Protein AF-B5AMY1-F1 (afdb_monomer_lite)

Foldseek 3Di:
DPPPQQDVVNLVVLVVVLVVLVVVLVVVPDDPVVNVVSVVVSVVSVVVSVVNVCSLVCVCVVDVVVVVVNDDDD

Organism: Vibrio cholerae serotype O1 biovar El Tor (NCBI:txid686)

pLDDT: mean 84.27, std 17.74, range [35.94, 97.88]

Secondary structure (DSSP, 8-state):
---PPP-HHHHHHHHHHHHHHHHHHHH--S-HHHHHHHHHHHHHHHHHHHHHHHHHHHHHHH-HHHHTTTSPP-

Radiu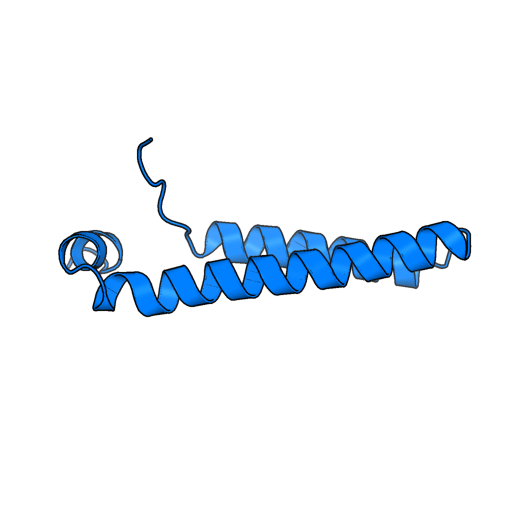s of gyration: 16.58 Å; chains: 1; bounding box: 45×27×44 Å

Structure (mmCIF, N/CA/C/O backbone):
data_AF-B5AMY1-F1
#
_entry.id   AF-B5AMY1-F1
#
loop_
_atom_site.group_PDB
_atom_site.id
_atom_site.type_symbol
_atom_site.label_atom_id
_atom_site.label_alt_id
_atom_site.label_comp_id
_atom_site.label_asym_id
_atom_site.label_entity_id
_atom_site.label_seq_id
_atom_site.pdbx_PDB_ins_code
_atom_site.Cartn_x
_atom_site.Cartn_y
_atom_site.Cartn_z
_atom_site.occupancy
_atom_site.B_iso_or_equiv
_atom_site.auth_seq_id
_atom_site.auth_comp_id
_atom_site.auth_asym_id
_atom_site.auth_atom_id
_atom_site.pdbx_PDB_model_num
ATOM 1 N N . MET A 1 1 ? -6.589 20.459 16.316 1.00 35.94 1 MET A N 1
ATOM 2 C CA . MET A 1 1 ? -6.845 19.514 15.207 1.00 35.94 1 MET A CA 1
ATOM 3 C C . MET A 1 1 ? -7.894 18.527 15.675 1.00 35.94 1 MET A C 1
ATOM 5 O O . MET A 1 1 ? -7.663 17.866 16.676 1.00 35.94 1 MET A O 1
ATOM 9 N N . SER A 1 2 ? -9.052 18.476 15.018 1.00 42.44 2 SER A N 1
ATOM 10 C CA . SER A 1 2 ? -10.007 17.383 15.226 1.00 42.44 2 SER A CA 1
ATOM 11 C C . SER A 1 2 ? -9.340 16.097 14.741 1.00 42.44 2 SER A C 1
ATOM 13 O O . SER A 1 2 ? -8.977 16.031 13.568 1.00 42.44 2 SER A O 1
ATOM 15 N N . LEU A 1 3 ? -9.129 15.107 15.616 1.00 55.84 3 LEU A N 1
ATOM 16 C CA . LEU A 1 3 ? -8.727 13.771 15.173 1.00 55.84 3 LEU A CA 1
ATOM 17 C C . LEU A 1 3 ? -9.889 13.208 14.352 1.00 55.84 3 LEU A C 1
ATOM 19 O O . LEU A 1 3 ? -10.913 12.828 14.916 1.00 55.84 3 LEU A O 1
ATOM 23 N N . LYS A 1 4 ? -9.762 13.200 13.024 1.00 64.75 4 LYS A N 1
ATOM 24 C CA . LYS A 1 4 ? -10.669 12.426 12.179 1.00 64.75 4 LYS A CA 1
ATOM 25 C C . LYS A 1 4 ? -10.324 10.950 12.428 1.00 64.75 4 LYS A C 1
ATOM 27 O O . LYS A 1 4 ? -9.170 10.584 12.209 1.00 64.75 4 LYS A O 1
ATOM 32 N N . PRO A 1 5 ? -11.244 10.131 12.960 1.00 74.56 5 PRO A N 1
ATOM 33 C CA . PRO A 1 5 ? -10.953 8.728 13.203 1.00 74.56 5 PRO A CA 1
ATOM 34 C C . PRO A 1 5 ? -10.744 8.020 11.865 1.00 74.56 5 PRO A C 1
ATOM 36 O O . PRO A 1 5 ? -11.480 8.274 10.911 1.00 74.56 5 PRO A O 1
ATOM 39 N N . TYR A 1 6 ? -9.747 7.140 11.811 1.00 83.94 6 TYR A 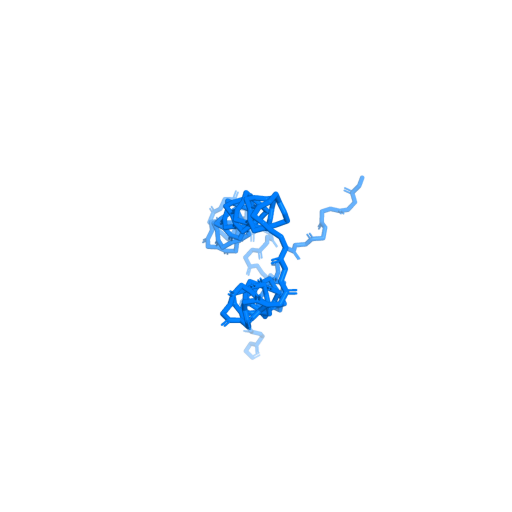N 1
ATOM 40 C CA . TYR A 1 6 ? -9.614 6.215 10.696 1.00 83.94 6 TYR A CA 1
ATOM 41 C C . TYR A 1 6 ? -10.791 5.237 10.669 1.00 83.94 6 TYR A C 1
ATOM 43 O O . TYR A 1 6 ? -11.302 4.822 11.714 1.00 83.94 6 TYR A O 1
ATOM 51 N N . THR A 1 7 ? -11.193 4.853 9.468 1.00 87.94 7 THR A N 1
ATOM 52 C CA . THR A 1 7 ? -12.333 3.990 9.168 1.00 87.94 7 THR A CA 1
ATOM 53 C C . THR A 1 7 ? -11.898 2.785 8.334 1.00 87.94 7 THR A C 1
ATOM 55 O O . THR A 1 7 ? -10.795 2.743 7.790 1.00 87.94 7 THR A O 1
ATOM 58 N N . LEU A 1 8 ? -12.785 1.795 8.186 1.00 90.06 8 LEU A N 1
ATOM 59 C CA . LEU A 1 8 ? -12.538 0.667 7.280 1.00 90.06 8 LEU A CA 1
ATOM 60 C C . LEU A 1 8 ? -12.427 1.095 5.807 1.00 90.06 8 LEU A C 1
ATOM 62 O O . LEU A 1 8 ? -11.810 0.374 5.029 1.00 90.06 8 LEU A O 1
ATOM 66 N N . MET A 1 9 ? -12.972 2.257 5.428 1.00 91.88 9 MET A N 1
ATOM 67 C CA . MET A 1 9 ? -12.784 2.800 4.080 1.00 91.88 9 MET A CA 1
ATOM 68 C C . MET A 1 9 ? -11.325 3.208 3.853 1.00 91.88 9 MET A C 1
ATOM 70 O O . MET A 1 9 ? -10.751 2.853 2.835 1.00 91.88 9 MET A O 1
ATOM 74 N N . ASP A 1 10 ? -10.681 3.836 4.844 1.00 91.81 10 ASP A N 1
ATOM 75 C CA . ASP A 1 10 ? -9.265 4.222 4.743 1.00 91.81 10 ASP A CA 1
ATOM 76 C C . ASP A 1 10 ? -8.343 2.989 4.601 1.00 91.81 10 ASP A C 1
ATOM 78 O O . ASP A 1 10 ? -7.308 3.037 3.932 1.00 91.81 10 ASP A O 1
ATOM 82 N N . VAL A 1 11 ? -8.735 1.857 5.205 1.00 94.50 11 VAL A N 1
ATOM 83 C CA . VAL A 1 11 ? -8.075 0.548 5.027 1.00 94.50 11 VAL A CA 1
ATOM 84 C C . VAL A 1 11 ? -8.269 0.026 3.605 1.00 94.50 11 VAL A C 1
ATOM 86 O O . VAL A 1 11 ? -7.306 -0.436 2.994 1.00 94.50 11 VAL A O 1
ATOM 89 N N . TYR A 1 12 ? -9.498 0.083 3.089 1.00 95.62 12 TYR A N 1
ATOM 90 C CA . TYR A 1 12 ? -9.828 -0.367 1.738 1.00 95.62 12 TYR A CA 1
ATOM 91 C C . TYR A 1 12 ? -9.047 0.420 0.679 1.00 95.62 12 TYR A C 1
ATOM 93 O O . TYR A 1 12 ? -8.352 -0.192 -0.131 1.00 95.62 12 TYR A O 1
ATOM 101 N N . ASP A 1 13 ? -9.071 1.752 0.754 1.00 95.44 13 ASP A N 1
ATOM 102 C CA . ASP A 1 13 ? -8.365 2.638 -0.180 1.00 95.44 13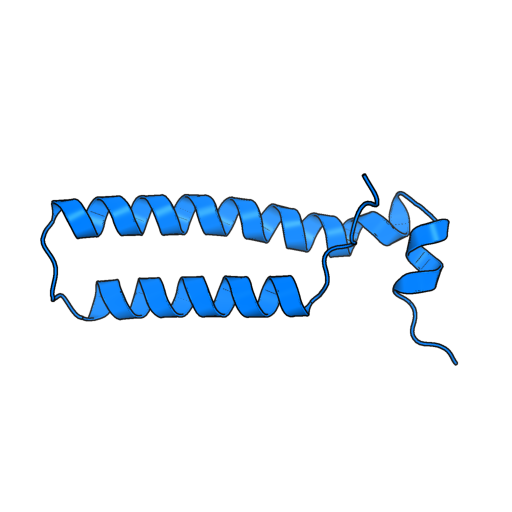 ASP A CA 1
ATOM 103 C C . ASP A 1 13 ? -6.851 2.360 -0.167 1.00 95.44 13 ASP A C 1
ATOM 105 O O . ASP A 1 13 ? -6.202 2.250 -1.208 1.00 95.44 13 ASP A O 1
ATOM 109 N N . SER A 1 14 ? -6.281 2.144 1.024 1.00 96.00 14 SER A N 1
ATOM 110 C CA . SER A 1 14 ? -4.860 1.809 1.175 1.00 96.00 14 SER A CA 1
ATOM 111 C C . SER A 1 14 ? -4.494 0.449 0.566 1.00 96.00 14 SER A C 1
ATOM 113 O O . SER A 1 14 ? -3.407 0.296 0.003 1.00 96.00 14 SER A O 1
ATOM 115 N N . LEU A 1 15 ? -5.377 -0.550 0.675 1.00 97.38 15 LEU A N 1
ATOM 116 C CA . LEU A 1 15 ? -5.187 -1.868 0.061 1.00 97.38 15 LEU A CA 1
ATOM 117 C C . LEU A 1 15 ? -5.316 -1.811 -1.465 1.00 97.38 15 LEU A C 1
ATOM 119 O O . LEU A 1 15 ? -4.561 -2.494 -2.161 1.00 97.38 15 LEU A O 1
ATOM 123 N N . GLU A 1 16 ? -6.237 -1.000 -1.984 1.00 97.88 16 GLU A N 1
ATOM 124 C CA . GLU A 1 16 ? -6.391 -0.770 -3.421 1.00 97.88 16 GLU A CA 1
ATOM 125 C C . GLU A 1 16 ? -5.127 -0.134 -4.015 1.00 97.88 16 GLU A C 1
ATOM 127 O O . GLU A 1 16 ? -4.595 -0.636 -5.011 1.00 97.88 16 GLU A O 1
ATOM 132 N N . ASP A 1 17 ? -4.571 0.882 -3.352 1.00 96.88 17 ASP A N 1
ATOM 133 C CA . ASP A 1 17 ? -3.290 1.490 -3.725 1.00 96.88 17 ASP A CA 1
ATOM 134 C C . ASP A 1 17 ? -2.150 0.462 -3.774 1.00 96.88 17 ASP A C 1
ATOM 136 O O . ASP A 1 17 ? -1.402 0.402 -4.755 1.00 96.88 17 ASP A O 1
ATOM 140 N N . LEU A 1 18 ? -2.018 -0.372 -2.736 1.00 97.81 18 LEU A N 1
ATOM 141 C CA . LEU A 1 18 ? -0.996 -1.423 -2.679 1.00 97.81 18 LEU A CA 1
ATOM 142 C C . LEU A 1 18 ? -1.158 -2.436 -3.818 1.00 97.81 18 LEU A C 1
ATOM 144 O O . LEU A 1 18 ? -0.171 -2.827 -4.448 1.00 97.81 18 LEU A O 1
ATOM 148 N N . ASN A 1 19 ? -2.395 -2.838 -4.118 1.00 97.75 19 ASN A N 1
ATOM 149 C CA . ASN A 1 19 ? -2.686 -3.729 -5.236 1.00 97.75 19 ASN A CA 1
ATOM 150 C C . ASN A 1 19 ? -2.299 -3.087 -6.579 1.00 97.75 19 ASN A C 1
ATOM 152 O O . ASN A 1 19 ? -1.655 -3.734 -7.405 1.00 97.75 19 ASN A O 1
ATOM 156 N N . ASN A 1 20 ? -2.613 -1.808 -6.783 1.00 97.12 20 ASN A N 1
ATOM 157 C CA . ASN A 1 20 ? -2.243 -1.076 -7.995 1.00 97.12 20 ASN A CA 1
ATOM 158 C C . ASN A 1 20 ? -0.719 -0.985 -8.170 1.00 97.12 20 ASN A C 1
ATOM 160 O O . ASN A 1 20 ? -0.211 -1.210 -9.271 1.00 97.12 20 ASN A O 1
ATOM 164 N N . MET A 1 21 ? 0.029 -0.746 -7.089 1.00 96.62 21 MET A N 1
ATOM 165 C CA . MET A 1 21 ? 1.498 -0.753 -7.117 1.00 96.62 21 MET A CA 1
ATOM 166 C C . MET A 1 21 ? 2.064 -2.138 -7.444 1.00 96.62 21 MET A C 1
ATOM 168 O O . MET A 1 21 ? 2.976 -2.259 -8.264 1.00 96.62 21 MET A O 1
ATOM 172 N N . ALA A 1 22 ? 1.501 -3.197 -6.861 1.00 96.06 22 ALA A N 1
ATOM 173 C CA . ALA A 1 22 ? 1.902 -4.567 -7.167 1.00 96.06 22 ALA A CA 1
ATOM 174 C C . ALA A 1 22 ? 1.604 -4.939 -8.631 1.00 96.06 22 ALA A C 1
ATOM 176 O O . ALA A 1 22 ? 2.421 -5.590 -9.283 1.00 96.06 22 ALA A O 1
ATOM 177 N N . LEU A 1 23 ? 0.467 -4.496 -9.178 1.00 96.69 23 LEU A N 1
ATOM 178 C CA . LEU A 1 23 ? 0.125 -4.675 -10.591 1.00 96.69 23 LEU A CA 1
ATOM 179 C C . LEU A 1 23 ? 1.082 -3.913 -11.512 1.00 96.69 23 LEU A C 1
ATOM 181 O O . LEU A 1 23 ? 1.508 -4.468 -12.527 1.00 96.69 23 LEU A O 1
ATOM 185 N N . TYR A 1 24 ? 1.461 -2.688 -11.143 1.00 95.94 24 TYR A N 1
ATOM 186 C CA . TYR A 1 24 ? 2.475 -1.919 -11.861 1.00 95.94 24 TYR A CA 1
ATOM 187 C C . TYR A 1 24 ? 3.817 -2.661 -11.887 1.00 95.94 24 TYR A C 1
ATOM 189 O O . TYR A 1 24 ? 4.369 -2.869 -12.968 1.00 95.94 24 TYR A O 1
ATOM 197 N N . LEU A 1 25 ? 4.287 -3.168 -10.741 1.00 95.56 25 LEU A N 1
ATOM 198 C CA . LEU A 1 25 ? 5.496 -3.996 -10.676 1.00 95.56 25 LEU A CA 1
ATOM 199 C C . LEU A 1 25 ? 5.358 -5.304 -11.475 1.00 95.56 25 LEU A C 1
ATOM 201 O O . LEU A 1 25 ? 6.293 -5.759 -12.120 1.00 95.56 25 LEU A O 1
ATOM 205 N N . ARG A 1 26 ? 4.176 -5.918 -11.525 1.00 95.38 26 ARG A N 1
ATOM 206 C CA . ARG A 1 26 ? 3.980 -7.124 -12.345 1.00 95.38 26 ARG A CA 1
ATOM 207 C C . ARG A 1 26 ? 4.052 -6.842 -13.849 1.00 95.38 26 ARG A C 1
ATOM 209 O O . ARG A 1 26 ? 4.330 -7.756 -14.618 1.00 95.38 26 ARG A O 1
ATOM 216 N N . SER A 1 27 ? 3.783 -5.609 -14.280 1.00 95.38 27 SER A N 1
ATOM 217 C CA . SER A 1 27 ? 3.777 -5.252 -15.704 1.00 95.38 27 SER A CA 1
ATOM 218 C C . SER A 1 27 ? 5.160 -5.329 -16.359 1.00 95.38 27 SER A C 1
ATOM 220 O O . SER A 1 27 ? 5.241 -5.503 -17.572 1.00 95.38 27 SER A O 1
ATOM 222 N N . GLY A 1 28 ? 6.236 -5.174 -15.578 1.00 92.75 28 GLY A N 1
ATOM 223 C CA . GLY A 1 28 ? 7.611 -5.090 -16.080 1.00 92.75 28 GLY A CA 1
ATOM 224 C C . GLY A 1 28 ? 7.918 -3.841 -16.920 1.00 92.75 28 GLY A C 1
ATOM 225 O O . GLY A 1 28 ? 9.020 -3.725 -17.448 1.00 92.75 28 GLY A O 1
ATOM 226 N N . ALA A 1 29 ? 6.974 -2.905 -17.067 1.00 92.31 29 ALA A N 1
ATOM 227 C CA . ALA A 1 29 ? 7.113 -1.708 -17.898 1.00 92.31 29 ALA A CA 1
ATOM 228 C C . ALA A 1 29 ? 7.770 -0.538 -17.133 1.00 92.31 29 ALA A C 1
ATOM 230 O O . ALA A 1 29 ? 7.201 0.550 -17.027 1.00 92.31 29 ALA A O 1
ATOM 231 N N . TYR A 1 30 ? 8.953 -0.771 -16.560 1.00 93.88 30 TYR A N 1
ATOM 232 C CA . TYR A 1 30 ? 9.689 0.194 -15.735 1.00 93.88 30 TYR A CA 1
ATOM 233 C C . TYR A 1 30 ? 11.198 -0.090 -15.736 1.00 93.88 30 TYR A C 1
ATOM 235 O O . TYR A 1 30 ? 11.645 -1.146 -16.176 1.00 93.88 30 TYR A O 1
ATOM 243 N N . THR A 1 31 ? 11.994 0.855 -15.232 1.00 96.44 31 THR A N 1
ATOM 244 C CA . THR A 1 31 ? 13.433 0.659 -14.991 1.00 96.44 31 THR A CA 1
ATOM 245 C C . THR A 1 31 ? 13.682 0.044 -13.615 1.00 96.44 31 THR A C 1
ATOM 247 O O . THR A 1 31 ? 12.861 0.194 -12.709 1.00 96.44 31 THR A O 1
ATOM 250 N N . ASP A 1 32 ? 14.843 -0.582 -13.416 1.00 96.00 32 ASP A N 1
ATOM 251 C CA . ASP A 1 32 ? 15.214 -1.163 -12.117 1.00 96.00 32 ASP A CA 1
ATOM 252 C C . ASP A 1 32 ? 15.169 -0.138 -10.974 1.00 96.00 32 ASP A C 1
ATOM 254 O O . ASP A 1 32 ? 14.728 -0.460 -9.872 1.00 96.00 32 ASP A O 1
ATOM 258 N N . GLU A 1 33 ? 15.571 1.108 -11.239 1.00 97.56 33 GLU A N 1
ATOM 259 C CA . GLU A 1 33 ? 15.504 2.202 -10.265 1.00 97.56 33 GLU A CA 1
ATOM 260 C C . GLU A 1 33 ? 14.061 2.477 -9.822 1.00 97.56 33 GLU A C 1
ATOM 262 O O . GLU A 1 33 ? 13.777 2.529 -8.624 1.00 97.56 33 GLU A O 1
ATOM 267 N N . ILE A 1 34 ? 13.134 2.583 -10.779 1.00 97.19 34 ILE A N 1
ATOM 268 C CA . ILE A 1 34 ? 11.711 2.783 -10.487 1.00 97.19 34 ILE A CA 1
ATOM 269 C C . ILE A 1 34 ? 11.142 1.572 -9.741 1.00 97.19 34 ILE A C 1
ATOM 271 O O . ILE A 1 34 ? 10.376 1.743 -8.794 1.00 97.19 34 ILE A O 1
ATOM 275 N N . ALA A 1 35 ? 11.558 0.354 -10.098 1.00 97.12 35 ALA A N 1
ATOM 276 C CA . ALA A 1 35 ? 11.152 -0.859 -9.394 1.00 97.12 35 ALA A CA 1
ATOM 277 C C . ALA A 1 35 ? 11.515 -0.797 -7.903 1.00 97.12 35 ALA A C 1
ATOM 279 O O . ALA A 1 35 ? 10.667 -1.054 -7.048 1.00 97.12 35 ALA A O 1
ATOM 280 N N . HIS A 1 36 ? 12.758 -0.414 -7.593 1.00 97.44 36 HIS A N 1
ATOM 281 C CA . HIS A 1 36 ? 13.245 -0.296 -6.217 1.00 97.44 36 HIS A CA 1
ATOM 282 C C . HIS A 1 36 ? 12.510 0.805 -5.448 1.00 97.44 36 HIS A C 1
ATOM 284 O O . HIS A 1 36 ? 12.133 0.607 -4.294 1.00 97.44 36 HIS A O 1
ATOM 290 N N . GLN A 1 37 ? 12.253 1.952 -6.081 1.00 97.62 37 GLN A N 1
ATOM 291 C CA . GLN A 1 37 ? 11.491 3.037 -5.458 1.00 97.62 37 GLN A CA 1
ATOM 292 C C . GLN A 1 37 ? 10.057 2.609 -5.123 1.00 97.62 37 GLN A C 1
ATOM 294 O O . GLN A 1 37 ? 9.588 2.855 -4.013 1.00 97.62 37 GLN A O 1
ATOM 299 N N . VAL A 1 38 ? 9.374 1.925 -6.045 1.00 97.12 38 VAL A N 1
ATOM 300 C CA . VAL A 1 38 ? 8.009 1.429 -5.813 1.00 97.12 38 VAL A CA 1
ATOM 301 C C . VAL A 1 38 ? 7.991 0.340 -4.737 1.00 97.12 38 VAL A C 1
ATOM 303 O O . VAL A 1 38 ? 7.087 0.332 -3.907 1.00 97.12 38 VAL A O 1
ATOM 306 N N . GLN A 1 39 ? 8.99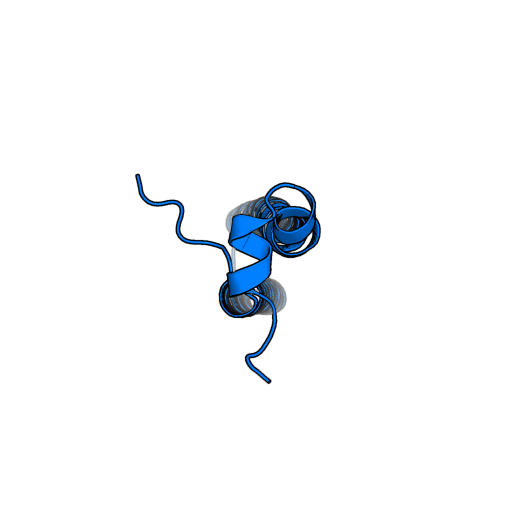3 -0.542 -4.688 1.00 97.19 39 GLN A N 1
ATOM 307 C CA . GLN A 1 39 ? 9.122 -1.528 -3.607 1.00 97.19 39 GLN A CA 1
ATOM 308 C C . GLN A 1 39 ? 9.273 -0.863 -2.232 1.00 97.19 39 GLN A C 1
ATOM 310 O O . GLN A 1 39 ? 8.597 -1.268 -1.288 1.00 97.19 39 GLN A O 1
ATOM 315 N N . ASN A 1 40 ? 10.096 0.184 -2.121 1.00 97.69 40 ASN A N 1
ATOM 316 C CA . ASN A 1 40 ? 10.226 0.947 -0.877 1.00 97.69 40 ASN A CA 1
ATOM 317 C C . ASN A 1 40 ? 8.900 1.615 -0.489 1.00 97.69 40 ASN A C 1
ATOM 319 O O . ASN A 1 40 ? 8.466 1.501 0.654 1.00 97.69 40 ASN A O 1
ATOM 323 N N . LEU A 1 41 ? 8.208 2.224 -1.456 1.00 97.19 41 LEU A N 1
ATOM 324 C CA . LEU A 1 41 ? 6.909 2.853 -1.222 1.00 97.19 41 LEU A CA 1
ATOM 325 C C . LEU A 1 41 ? 5.843 1.846 -0.754 1.00 97.19 41 LEU A C 1
ATOM 327 O O . LEU A 1 41 ? 5.020 2.174 0.099 1.00 97.19 41 LEU A O 1
ATOM 331 N N . ILE A 1 42 ? 5.863 0.618 -1.282 1.00 97.88 42 ILE A N 1
ATOM 332 C CA . ILE A 1 42 ? 5.003 -0.478 -0.815 1.00 97.88 42 ILE A CA 1
ATOM 333 C C . ILE A 1 42 ? 5.294 -0.794 0.657 1.00 97.88 42 ILE A C 1
ATOM 335 O O . ILE A 1 42 ? 4.354 -0.925 1.441 1.00 97.88 42 ILE A O 1
ATOM 339 N N . CYS A 1 43 ? 6.567 -0.898 1.048 1.00 97.62 43 CYS A N 1
ATOM 340 C CA . CYS A 1 43 ? 6.951 -1.147 2.440 1.00 97.62 43 CYS A CA 1
ATOM 341 C C . CYS A 1 43 ? 6.439 -0.045 3.379 1.00 97.62 43 CYS A C 1
ATOM 343 O O . CYS A 1 43 ? 5.828 -0.361 4.401 1.00 97.62 43 CYS A O 1
ATOM 345 N N . ASP A 1 44 ? 6.618 1.223 3.006 1.00 97.38 44 ASP A N 1
ATOM 346 C CA . ASP A 1 44 ? 6.148 2.366 3.797 1.00 97.38 44 ASP A CA 1
ATOM 347 C C . ASP A 1 44 ? 4.618 2.349 3.943 1.00 97.38 44 ASP A C 1
ATOM 349 O O . ASP A 1 44 ? 4.090 2.417 5.055 1.00 97.38 44 ASP A O 1
ATOM 353 N N . LYS A 1 45 ? 3.887 2.125 2.842 1.00 96.56 45 LYS A N 1
ATOM 354 C CA . LYS A 1 45 ? 2.418 2.012 2.872 1.00 96.56 45 LYS A CA 1
ATOM 355 C C . LYS A 1 45 ? 1.920 0.835 3.712 1.00 96.56 45 LYS A C 1
ATOM 357 O O . LYS A 1 45 ? 0.859 0.938 4.326 1.00 96.56 45 LYS A O 1
ATOM 362 N N . ILE A 1 46 ? 2.648 -0.283 3.762 1.00 97.62 46 ILE A N 1
ATOM 363 C CA . ILE A 1 46 ? 2.299 -1.414 4.637 1.00 97.62 46 ILE A CA 1
ATOM 364 C C . ILE A 1 46 ? 2.411 -1.008 6.111 1.00 97.62 46 ILE A C 1
ATOM 366 O O . ILE A 1 46 ? 1.538 -1.370 6.903 1.00 97.62 46 ILE A O 1
ATOM 370 N N . ILE A 1 47 ? 3.447 -0.253 6.487 1.00 96.94 47 ILE A N 1
ATOM 371 C CA . ILE A 1 47 ? 3.622 0.250 7.858 1.00 96.94 47 ILE A CA 1
ATOM 372 C C . ILE A 1 47 ? 2.470 1.196 8.224 1.00 96.94 47 ILE A C 1
ATOM 374 O O . ILE A 1 47 ? 1.857 1.038 9.285 1.00 96.94 47 ILE A O 1
ATOM 378 N N . ASP A 1 48 ? 2.116 2.116 7.327 1.00 94.94 48 ASP A N 1
ATOM 379 C CA . ASP A 1 48 ? 0.995 3.039 7.532 1.00 94.94 48 ASP A CA 1
ATOM 380 C C . ASP A 1 48 ? -0.332 2.287 7.703 1.00 94.94 48 ASP A C 1
ATOM 382 O O . ASP A 1 48 ? -1.078 2.530 8.658 1.00 94.94 48 ASP A O 1
ATOM 386 N N . LEU A 1 49 ? -0.600 1.304 6.838 1.00 96.19 49 LEU A N 1
ATOM 387 C CA . LEU A 1 49 ? -1.797 0.468 6.910 1.00 96.19 49 LEU A CA 1
ATOM 388 C C . LEU A 1 49 ? -1.880 -0.306 8.233 1.00 96.19 49 LEU A C 1
ATOM 390 O O . LEU A 1 49 ? -2.952 -0.392 8.838 1.00 96.19 49 LEU A O 1
ATOM 394 N N . GLN A 1 50 ? -0.761 -0.842 8.723 1.00 94.94 50 GLN A N 1
ATOM 395 C CA . GLN A 1 50 ? -0.710 -1.476 10.043 1.00 94.94 50 GLN A CA 1
ATOM 396 C C . GLN A 1 50 ? -1.055 -0.481 11.158 1.00 94.94 50 GLN A C 1
ATOM 398 O O . GLN A 1 50 ? -1.763 -0.844 12.102 1.00 94.94 50 GLN A O 1
ATOM 403 N N . GLY A 1 51 ? -0.608 0.771 11.045 1.00 91.88 51 GLY A N 1
ATOM 404 C CA . GLY A 1 51 ? -0.983 1.860 11.948 1.00 91.88 51 GLY A CA 1
ATOM 405 C C . GLY A 1 51 ? -2.489 2.129 11.948 1.00 91.88 51 GLY A C 1
ATOM 406 O O . GLY A 1 51 ? -3.105 2.171 13.016 1.00 91.88 51 GLY A O 1
ATOM 407 N N . ILE A 1 52 ? -3.095 2.225 10.763 1.00 91.62 52 ILE A N 1
ATOM 408 C CA . ILE A 1 52 ? -4.539 2.434 10.573 1.00 91.62 52 ILE A CA 1
ATOM 409 C C . ILE A 1 52 ? -5.342 1.280 11.188 1.00 91.62 52 ILE A C 1
ATOM 411 O O . ILE A 1 52 ? -6.243 1.506 12.000 1.00 91.62 52 ILE A O 1
ATOM 415 N N . VAL A 1 53 ? -4.992 0.032 10.866 1.00 92.88 53 VAL A N 1
ATOM 416 C CA . VAL A 1 53 ? -5.674 -1.161 11.398 1.00 92.88 53 VAL A CA 1
ATOM 417 C C . VAL A 1 53 ? -5.540 -1.234 12.919 1.00 92.88 53 VAL A C 1
ATOM 419 O O . VAL A 1 53 ? -6.519 -1.511 13.616 1.00 92.88 53 VAL A O 1
ATOM 422 N N . ASN A 1 54 ? -4.354 -0.945 13.459 1.00 90.62 54 ASN A N 1
ATOM 423 C CA . ASN A 1 54 ? -4.146 -0.900 14.904 1.00 90.62 54 ASN A CA 1
ATOM 424 C C . ASN A 1 54 ? -4.974 0.204 15.563 1.00 90.62 54 ASN A C 1
ATOM 426 O O . ASN A 1 54 ? -5.550 -0.040 16.623 1.00 90.62 54 ASN A O 1
ATOM 430 N N . PHE A 1 55 ? -5.084 1.383 14.946 1.00 87.44 55 PHE A N 1
ATOM 431 C CA . PHE A 1 55 ? -5.945 2.451 15.444 1.00 87.44 55 PHE A CA 1
ATOM 432 C C . PHE A 1 55 ? -7.406 2.000 15.494 1.00 87.44 55 PHE A C 1
ATOM 434 O O . PHE A 1 55 ? -8.040 2.118 16.540 1.00 87.44 55 PHE A O 1
ATOM 441 N N . ILE A 1 56 ? -7.936 1.427 14.412 1.00 87.12 56 ILE A N 1
ATOM 442 C CA . ILE A 1 56 ? -9.325 0.942 14.362 1.00 87.12 56 ILE A CA 1
ATOM 443 C C . ILE A 1 56 ? -9.558 -0.135 15.429 1.00 87.12 56 ILE A C 1
ATOM 445 O O . ILE A 1 56 ? -10.558 -0.094 16.141 1.00 87.12 56 ILE A O 1
ATOM 449 N N . ARG A 1 57 ? -8.610 -1.064 15.599 1.00 86.38 57 ARG A N 1
ATOM 450 C CA . ARG A 1 57 ? -8.718 -2.159 16.573 1.00 86.38 57 ARG A CA 1
ATOM 451 C C . ARG A 1 57 ? -8.630 -1.685 18.025 1.00 86.38 57 ARG A C 1
ATOM 453 O O . ARG A 1 57 ? -9.341 -2.204 18.879 1.00 86.38 57 ARG A O 1
ATOM 460 N N . LEU A 1 58 ? -7.718 -0.761 18.329 1.00 84.69 58 LEU A N 1
ATOM 461 C CA . LEU A 1 58 ? -7.382 -0.384 19.706 1.00 84.69 58 LEU A CA 1
ATOM 462 C C . LEU A 1 58 ? -8.138 0.858 20.189 1.00 84.69 58 LEU A C 1
ATOM 464 O O . LEU A 1 58 ? -8.407 0.968 21.387 1.00 84.69 58 LEU A O 1
ATOM 468 N N . SER A 1 59 ? -8.512 1.777 19.296 1.00 79.25 59 SER A N 1
ATOM 469 C CA . SER A 1 59 ? -9.155 3.043 19.676 1.00 79.25 59 SER A CA 1
ATOM 470 C C . SER A 1 59 ? -10.433 2.883 20.514 1.00 79.25 59 SER A C 1
ATOM 472 O O . SER A 1 59 ? -10.547 3.621 21.496 1.00 79.25 59 SER A O 1
ATOM 474 N N . PRO A 1 60 ? -11.330 1.897 20.279 1.00 72.25 60 PRO A N 1
ATOM 475 C CA . PRO A 1 60 ? -12.522 1.721 21.115 1.00 72.25 60 PRO A CA 1
ATOM 476 C C . PRO A 1 60 ? -12.191 1.279 22.549 1.00 72.25 60 PRO A C 1
ATOM 478 O O . PRO A 1 60 ? -12.949 1.548 23.479 1.00 72.25 60 PRO A O 1
ATOM 481 N N . SER A 1 61 ? -11.055 0.597 22.737 1.00 72.44 61 SER A N 1
ATOM 482 C CA . SER A 1 61 ? -10.590 0.116 24.046 1.00 72.44 61 SER A CA 1
ATOM 483 C C . SER A 1 61 ? -9.787 1.160 24.828 1.00 72.44 61 SER A C 1
ATOM 485 O O . SER A 1 61 ? -9.800 1.150 26.055 1.00 72.44 61 SER A O 1
ATOM 487 N N . LEU A 1 62 ? -9.116 2.076 24.123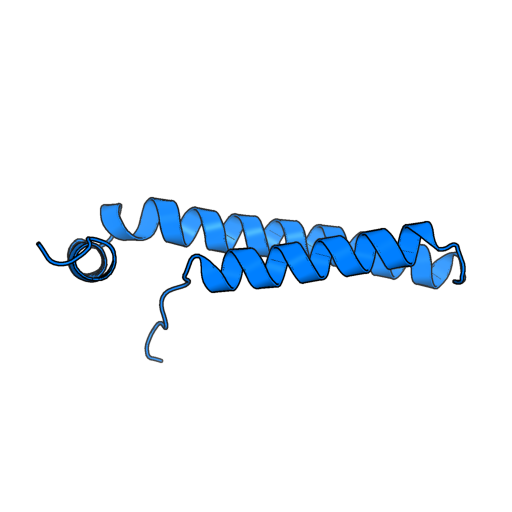 1.00 69.31 62 LEU A N 1
ATOM 488 C CA . LEU A 1 62 ? -8.268 3.115 24.714 1.00 69.31 62 LEU A CA 1
ATOM 489 C C . LEU A 1 62 ? -9.028 4.418 24.993 1.00 69.31 62 LEU A C 1
ATOM 491 O O . LEU A 1 62 ? -8.588 5.217 25.818 1.00 69.31 62 LEU A O 1
ATOM 495 N N . ASN A 1 63 ? -10.168 4.640 24.332 1.00 66.31 63 ASN A N 1
ATOM 496 C CA . ASN A 1 63 ? -11.026 5.791 24.581 1.00 66.31 63 ASN A CA 1
ATOM 497 C C . ASN A 1 63 ? -12.519 5.400 24.507 1.00 66.31 63 ASN A C 1
ATOM 499 O O . ASN A 1 63 ? -13.067 5.254 23.412 1.00 66.31 63 ASN A O 1
ATOM 503 N N . PRO A 1 64 ? -13.215 5.304 25.656 1.00 61.84 64 PRO A N 1
ATOM 504 C CA . PRO A 1 64 ? -14.635 4.953 25.716 1.00 61.84 64 PRO A CA 1
ATOM 505 C C . PRO A 1 64 ? -15.554 5.891 24.920 1.00 61.84 64 PRO A C 1
ATOM 507 O O . PRO A 1 64 ? -16.622 5.470 24.487 1.00 61.84 64 PRO A O 1
ATOM 510 N N . GLN A 1 65 ? -15.150 7.147 24.691 1.00 58.56 65 GLN A N 1
ATOM 511 C CA . GLN A 1 65 ? -15.927 8.110 23.897 1.00 58.56 65 GLN A CA 1
ATOM 512 C C . GLN A 1 65 ? -15.872 7.807 22.388 1.00 58.56 65 GLN A C 1
ATOM 514 O O . GLN A 1 65 ? -16.810 8.132 21.668 1.00 58.56 65 GLN A O 1
ATOM 519 N N . LEU A 1 66 ? -14.810 7.145 21.909 1.00 57.44 66 LEU A N 1
ATOM 520 C CA . LEU A 1 66 ? -14.688 6.651 20.526 1.00 57.44 66 LEU A CA 1
ATOM 521 C C . LEU A 1 66 ? -15.417 5.313 20.316 1.00 57.44 66 LEU A C 1
ATOM 523 O O . LEU A 1 66 ? -15.803 4.987 19.195 1.00 57.44 66 LEU A O 1
ATOM 527 N N . LYS A 1 67 ? -15.668 4.562 21.395 1.00 54.59 67 LYS A N 1
ATOM 528 C CA . LYS A 1 67 ? -16.461 3.326 21.369 1.00 54.59 67 LYS A CA 1
ATOM 529 C C . LYS A 1 67 ? -17.892 3.574 20.869 1.00 54.59 67 LYS A C 1
ATOM 531 O O . LYS A 1 67 ? -18.382 2.840 20.022 1.00 54.59 67 LYS A O 1
ATOM 536 N N . ALA A 1 68 ? -18.505 4.684 21.286 1.00 55.78 68 ALA A N 1
ATOM 537 C CA . ALA A 1 68 ? -19.848 5.088 20.856 1.00 55.78 68 ALA A CA 1
ATOM 538 C C . ALA A 1 68 ? -19.964 5.456 19.357 1.00 55.78 68 ALA A C 1
ATOM 540 O O . ALA A 1 68 ? -21.071 5.530 18.841 1.00 55.78 68 ALA A O 1
ATOM 541 N N . LEU A 1 69 ? -18.844 5.690 18.656 1.00 54.66 69 LEU A N 1
ATOM 542 C CA . LEU A 1 69 ? -18.808 5.999 17.216 1.00 54.66 69 LEU A CA 1
ATOM 543 C C . LEU A 1 69 ? -18.553 4.764 16.334 1.00 54.66 69 LEU A C 1
ATOM 545 O O . LEU A 1 69 ? -18.615 4.868 15.112 1.00 54.66 69 LEU A O 1
ATOM 549 N N . THR A 1 70 ? -18.216 3.621 16.938 1.00 52.66 70 THR A N 1
ATOM 550 C CA . THR A 1 70 ? -17.850 2.378 16.231 1.00 52.66 70 THR A CA 1
ATOM 551 C C . THR A 1 70 ? -18.858 1.249 16.440 1.00 52.66 70 THR A C 1
ATOM 553 O O . THR A 1 70 ? -18.821 0.262 15.708 1.00 52.66 70 THR A O 1
ATOM 556 N N . GLU A 1 71 ? -19.786 1.395 17.388 1.00 52.56 71 GLU A N 1
ATOM 557 C CA . GLU A 1 71 ? -20.927 0.494 17.546 1.00 52.56 71 GLU A CA 1
ATOM 558 C C . GLU A 1 71 ? -22.090 0.955 16.642 1.00 52.56 71 GLU A C 1
ATOM 560 O O . GLU A 1 71 ? -22.439 2.138 16.655 1.00 52.56 71 GLU A O 1
ATOM 565 N N . PRO A 1 72 ? -22.694 0.062 15.833 1.00 46.56 72 PRO A N 1
ATOM 566 C CA . PRO A 1 72 ? -23.879 0.406 15.059 1.00 46.56 72 PRO A CA 1
ATOM 567 C C . PRO A 1 72 ? -25.049 0.687 16.006 1.00 46.56 72 PRO A C 1
ATOM 569 O O . PRO A 1 72 ? -25.296 -0.076 16.941 1.00 46.56 72 PRO A O 1
ATOM 572 N N . SER A 1 73 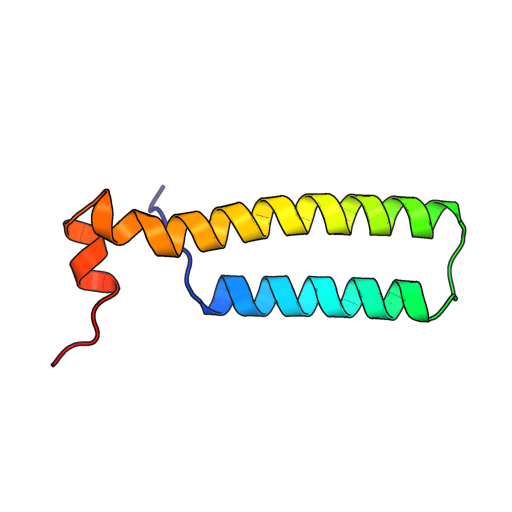? -25.770 1.782 15.759 1.00 52.97 73 SER A N 1
ATOM 573 C CA . SER A 1 73 ? -26.992 2.133 16.483 1.00 52.97 73 SER A CA 1
ATOM 574 C C . SER A 1 73 ? -28.006 0.988 16.375 1.00 52.97 73 SER A C 1
ATOM 576 O O . SER A 1 73 ? -28.385 0.622 15.261 1.00 52.97 73 SER A O 1
ATOM 578 N N . LEU A 1 74 ? -28.409 0.427 17.521 1.00 41.28 74 LEU A N 1
ATOM 579 C CA . LEU A 1 74 ? -29.525 -0.521 17.650 1.00 41.28 74 LEU A CA 1
ATOM 580 C C . LEU A 1 74 ? -30.867 0.140 17.317 1.00 41.28 74 LEU A C 1
ATOM 582 O O . LEU A 1 74 ? -31.073 1.295 17.758 1.00 41.28 74 LEU A O 1
#

Sequence (74 aa):
MSLKPYTLMDVYDSLEDLNNMALYLRSGAYTDEIAHQVQNLICDKIIDLQGIVNFIRLSPSLNPQLKALTEPSL